Protein AF-A0A2P2KXG2-F1 (afdb_monomer_lite)

pLDDT: mean 87.96, std 12.35, range [44.47, 97.5]

Organism: Rhizophora mucronata (NCBI:txid61149)

Foldseek 3Di:
DDDDDDPPPPPPVVVVVVVVVVVVVVVVVVVVVLVVLLQLQLVLLQVLCVVVVHDGADPLLSNVLSVVCCVVAVPPPHVDTSNNQSVQCVVCPPNRPSSVVSVVVSVVCVVVVVHPVNSVCVVVVND

Sequence (127 aa):
MESITIPESSINQDDLFADLDRQNKLILKETKRMLKAHDDVGLLVRELRIEERMMRPGQFQLEKISEILEEKYCSKKRNLTMIDIFEDIRDKRINSFYYKDTKTIFNEMRAQGETEAQLRREWLGLG

Structure (mmCIF, N/CA/C/O backbone):
data_AF-A0A2P2KXG2-F1
#
_entry.id   AF-A0A2P2KXG2-F1
#
loop_
_atom_site.group_PDB
_atom_site.id
_atom_site.type_symbol
_atom_site.label_atom_id
_atom_site.label_alt_id
_atom_site.label_comp_id
_atom_site.label_asym_id
_atom_site.label_entity_id
_atom_site.label_seq_id
_atom_site.pdbx_PDB_ins_code
_atom_site.Cartn_x
_atom_site.Cartn_y
_atom_site.Cartn_z
_atom_site.occupancy
_atom_site.B_iso_or_equiv
_atom_site.auth_seq_id
_atom_site.auth_comp_id
_atom_site.auth_asym_id
_atom_site.auth_atom_id
_atom_site.pdbx_PDB_model_num
ATOM 1 N N . MET A 1 1 ? 46.938 -52.336 -4.612 1.00 44.47 1 MET A N 1
ATOM 2 C CA . MET A 1 1 ? 46.357 -51.225 -3.833 1.00 44.47 1 MET A CA 1
ATOM 3 C C . MET A 1 1 ? 45.838 -50.222 -4.840 1.00 44.47 1 MET A C 1
ATOM 5 O O . MET A 1 1 ? 46.644 -49.547 -5.463 1.00 44.47 1 MET A O 1
ATOM 9 N N . GLU A 1 2 ? 44.532 -50.224 -5.090 1.00 44.62 2 GLU A N 1
ATOM 10 C CA . GLU A 1 2 ? 43.902 -49.259 -5.994 1.00 44.62 2 GLU A CA 1
ATOM 11 C C . GLU A 1 2 ? 43.696 -47.945 -5.238 1.00 44.62 2 GLU A C 1
ATOM 13 O O . GLU A 1 2 ? 43.105 -47.922 -4.158 1.00 44.62 2 GLU A O 1
ATOM 18 N N . SER A 1 3 ? 44.257 -46.860 -5.768 1.00 49.06 3 SER A N 1
ATOM 19 C CA . SER A 1 3 ? 44.084 -45.518 -5.224 1.00 49.06 3 SER A CA 1
ATOM 20 C C . SER A 1 3 ? 42.678 -45.025 -5.551 1.00 49.06 3 SER A C 1
ATOM 22 O O . SER A 1 3 ? 42.358 -44.804 -6.717 1.00 49.06 3 SER A O 1
ATOM 24 N N . ILE A 1 4 ? 41.850 -44.830 -4.528 1.00 52.62 4 ILE A N 1
ATOM 25 C CA . ILE A 1 4 ? 40.565 -44.146 -4.672 1.00 52.62 4 ILE A CA 1
ATOM 26 C C . ILE A 1 4 ? 40.865 -42.672 -4.956 1.00 52.62 4 ILE A C 1
ATOM 28 O O . ILE A 1 4 ? 41.298 -41.935 -4.071 1.00 52.62 4 ILE A O 1
ATOM 32 N N . THR A 1 5 ? 40.669 -42.249 -6.202 1.00 54.91 5 THR A N 1
ATOM 33 C CA . THR A 1 5 ? 40.733 -40.839 -6.590 1.00 54.91 5 THR A CA 1
ATOM 34 C C . THR A 1 5 ? 39.402 -40.195 -6.220 1.00 54.91 5 THR A C 1
ATOM 36 O O . THR A 1 5 ? 38.377 -40.456 -6.848 1.00 54.91 5 THR A O 1
ATOM 39 N N . ILE A 1 6 ? 39.397 -39.392 -5.158 1.00 59.34 6 ILE A N 1
ATOM 40 C CA . ILE A 1 6 ? 38.254 -38.538 -4.829 1.00 59.34 6 ILE A CA 1
ATOM 41 C C . ILE A 1 6 ? 38.220 -37.436 -5.898 1.00 59.34 6 ILE A C 1
ATOM 43 O O . ILE A 1 6 ? 39.255 -36.800 -6.106 1.00 59.34 6 ILE A O 1
ATOM 47 N N . PRO A 1 7 ? 37.096 -37.207 -6.602 1.00 55.94 7 PRO A N 1
ATOM 48 C CA . PRO A 1 7 ? 37.010 -36.095 -7.535 1.00 55.94 7 PRO A CA 1
ATOM 49 C C . PRO A 1 7 ? 37.179 -34.794 -6.747 1.00 55.94 7 PRO A C 1
ATOM 51 O O . PRO A 1 7 ? 36.445 -34.550 -5.788 1.00 55.94 7 PRO A O 1
ATOM 54 N N . GLU A 1 8 ? 38.158 -33.972 -7.127 1.00 57.06 8 GLU A N 1
ATOM 55 C CA . GLU A 1 8 ? 38.278 -32.614 -6.603 1.00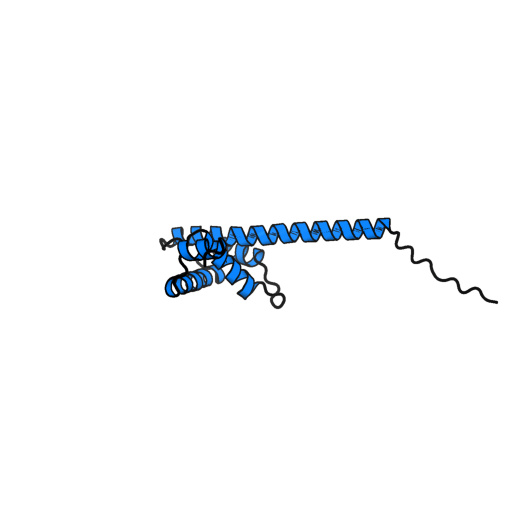 57.06 8 GLU A CA 1
ATOM 56 C C . GLU A 1 8 ? 36.966 -31.885 -6.900 1.00 57.06 8 GLU A C 1
ATOM 58 O O . GLU A 1 8 ? 36.626 -31.640 -8.059 1.00 57.06 8 GLU A O 1
ATOM 63 N N . SER A 1 9 ? 36.187 -31.558 -5.866 1.00 58.25 9 SER A N 1
ATOM 64 C CA . SER A 1 9 ? 35.063 -30.646 -6.042 1.00 58.25 9 SER A CA 1
ATOM 65 C C . SER A 1 9 ? 35.648 -29.260 -6.305 1.00 58.25 9 SER A C 1
ATOM 67 O O . SER A 1 9 ? 35.948 -28.514 -5.374 1.00 58.25 9 SER A O 1
ATOM 69 N N . SER A 1 10 ? 35.852 -28.926 -7.576 1.00 61.62 10 SER A N 1
ATOM 70 C CA . SER A 1 10 ? 36.443 -27.665 -8.023 1.00 61.62 10 SER A CA 1
ATOM 71 C C . SER A 1 10 ? 35.444 -26.502 -7.963 1.00 61.62 10 SER A C 1
ATOM 73 O O . SER A 1 10 ? 35.353 -25.711 -8.902 1.00 61.62 10 SER A O 1
ATOM 75 N N . ILE A 1 11 ? 34.659 -26.392 -6.887 1.00 61.59 11 ILE A N 1
ATOM 76 C CA . ILE A 1 11 ? 33.975 -25.129 -6.612 1.00 61.59 11 ILE A CA 1
ATOM 77 C C . ILE A 1 11 ? 35.066 -24.197 -6.100 1.00 61.59 11 ILE A C 1
ATOM 79 O O . ILE A 1 11 ? 35.475 -24.273 -4.941 1.00 61.59 11 ILE A O 1
ATOM 83 N N . ASN A 1 12 ? 35.592 -23.375 -7.004 1.00 75.62 12 ASN A N 1
ATOM 84 C CA . ASN A 1 12 ? 36.527 -22.322 -6.655 1.00 75.62 12 ASN A CA 1
ATOM 85 C C . ASN A 1 12 ? 35.852 -21.415 -5.615 1.00 75.62 12 ASN A C 1
ATOM 87 O O . ASN A 1 12 ? 34.712 -20.986 -5.804 1.00 75.62 12 ASN A O 1
ATOM 91 N N . GLN A 1 13 ? 36.537 -21.145 -4.503 1.00 75.88 13 GLN A N 1
ATOM 92 C CA . GLN A 1 13 ? 36.010 -20.268 -3.456 1.00 75.88 13 GLN A CA 1
ATOM 93 C C . GLN A 1 13 ? 35.645 -18.892 -4.022 1.00 75.88 13 GLN A C 1
ATOM 95 O O . GLN A 1 13 ? 34.619 -18.337 -3.635 1.00 75.88 13 GLN A O 1
ATOM 100 N N . ASP A 1 14 ? 36.414 -18.394 -4.990 1.00 78.44 14 ASP A N 1
ATOM 101 C CA . ASP A 1 14 ? 36.135 -17.124 -5.661 1.00 78.44 14 ASP A CA 1
ATOM 102 C C . ASP A 1 14 ? 34.821 -17.167 -6.458 1.00 78.44 14 ASP A C 1
ATOM 104 O O . ASP A 1 14 ? 34.048 -16.207 -6.416 1.00 78.44 14 ASP A O 1
ATOM 108 N N . ASP A 1 15 ? 34.517 -18.294 -7.112 1.00 80.81 15 ASP A N 1
ATOM 109 C CA . ASP A 1 15 ? 33.260 -18.486 -7.848 1.00 80.81 15 ASP A CA 1
ATOM 110 C C . ASP A 1 15 ? 32.067 -18.555 -6.881 1.00 80.81 15 ASP A C 1
ATOM 112 O O . ASP A 1 15 ? 31.029 -17.935 -7.119 1.00 80.81 15 ASP A O 1
ATOM 116 N N . LEU A 1 16 ? 32.235 -19.225 -5.733 1.00 80.88 16 LEU A N 1
ATOM 117 C 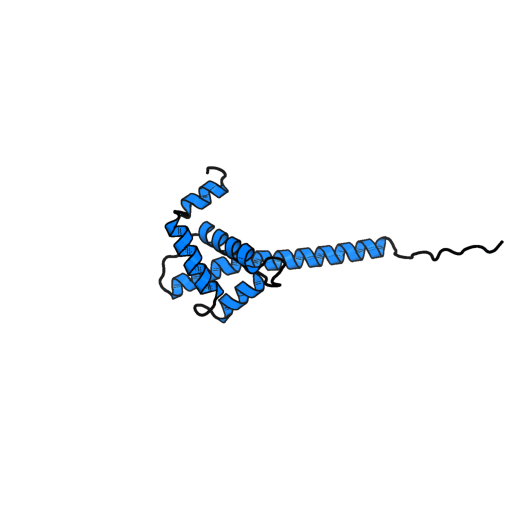CA . LEU A 1 16 ? 31.217 -19.279 -4.680 1.00 80.88 16 LEU A CA 1
ATOM 118 C C . LEU A 1 16 ? 30.933 -17.889 -4.085 1.00 80.88 16 LEU A C 1
ATOM 120 O O . LEU A 1 16 ? 29.772 -17.525 -3.882 1.00 80.88 16 LEU A O 1
ATOM 124 N N . PHE A 1 17 ? 31.973 -17.095 -3.812 1.00 85.88 17 PHE A N 1
ATOM 125 C CA . PHE A 1 17 ? 31.808 -15.729 -3.309 1.00 85.88 17 PHE A CA 1
ATOM 126 C C . PHE A 1 17 ? 31.167 -14.805 -4.349 1.00 85.88 17 PHE A C 1
ATOM 128 O O . PHE A 1 17 ? 30.314 -13.989 -3.991 1.00 85.88 17 PHE A O 1
ATOM 135 N N . ALA A 1 18 ? 31.520 -14.949 -5.629 1.00 84.44 18 ALA A N 1
ATOM 136 C CA . ALA A 1 18 ? 30.913 -14.184 -6.714 1.00 84.44 18 ALA A CA 1
ATOM 137 C C . ALA A 1 18 ? 29.415 -14.498 -6.882 1.00 84.44 18 ALA A C 1
ATOM 139 O O . ALA A 1 18 ? 28.607 -13.581 -7.073 1.00 84.44 18 ALA A O 1
ATOM 140 N N . ASP A 1 19 ? 29.026 -15.769 -6.762 1.00 87.50 19 ASP A N 1
ATOM 141 C CA . ASP A 1 19 ? 27.624 -16.187 -6.824 1.00 87.50 19 ASP A CA 1
ATOM 142 C C . ASP A 1 19 ? 26.814 -15.686 -5.621 1.00 87.50 19 ASP A C 1
ATOM 144 O O . ASP A 1 19 ? 25.705 -15.169 -5.798 1.00 87.50 19 ASP A O 1
ATOM 148 N N . LEU A 1 20 ? 27.374 -15.750 -4.408 1.00 86.25 20 LEU A N 1
ATOM 149 C CA . LEU A 1 20 ? 26.740 -15.191 -3.209 1.00 86.25 20 LEU A CA 1
ATOM 150 C C . LEU A 1 20 ? 26.559 -13.670 -3.311 1.00 86.25 20 LEU A C 1
ATOM 152 O O . LEU A 1 20 ? 25.485 -13.154 -2.999 1.00 86.25 20 LEU A O 1
ATOM 156 N N . ASP A 1 21 ? 27.568 -12.940 -3.790 1.00 90.75 21 ASP A N 1
ATOM 157 C CA . ASP A 1 21 ? 27.467 -11.493 -4.008 1.00 90.75 21 ASP A CA 1
ATOM 158 C C . ASP A 1 21 ? 26.400 -11.150 -5.062 1.00 90.75 21 ASP A C 1
ATOM 160 O O . ASP A 1 21 ? 25.587 -10.237 -4.874 1.00 90.75 21 ASP A O 1
ATOM 164 N N . ARG A 1 22 ? 26.318 -11.933 -6.146 1.00 89.81 22 ARG A N 1
ATOM 165 C CA . ARG A 1 22 ? 25.264 -11.785 -7.158 1.00 89.81 22 ARG A CA 1
ATOM 166 C C . ARG A 1 22 ? 23.873 -12.016 -6.563 1.00 89.81 22 ARG A C 1
ATOM 168 O O . ARG A 1 22 ? 22.972 -11.212 -6.816 1.00 89.81 22 ARG A O 1
ATOM 175 N N . GLN A 1 23 ? 23.684 -13.073 -5.775 1.00 89.88 23 GLN A N 1
ATOM 176 C CA . GLN A 1 23 ? 22.409 -13.357 -5.108 1.00 89.88 23 GLN A CA 1
ATOM 177 C C . GLN A 1 23 ? 22.021 -12.248 -4.125 1.00 89.88 23 GLN A C 1
ATOM 179 O O . GLN A 1 23 ? 20.887 -11.768 -4.162 1.00 89.88 23 GLN A O 1
ATOM 184 N N . ASN A 1 24 ? 22.969 -11.769 -3.317 1.00 90.88 24 ASN A N 1
ATOM 185 C CA . ASN A 1 24 ? 22.744 -10.661 -2.389 1.00 90.88 24 ASN A CA 1
ATOM 186 C C . ASN A 1 24 ? 22.308 -9.388 -3.122 1.00 90.88 24 ASN A C 1
ATOM 188 O O . ASN A 1 24 ? 21.349 -8.731 -2.714 1.00 90.88 24 ASN A O 1
ATOM 192 N N . LYS A 1 25 ? 22.951 -9.058 -4.248 1.00 92.75 25 LYS A N 1
ATOM 193 C CA . LYS A 1 25 ? 22.561 -7.912 -5.085 1.00 92.75 25 LYS A CA 1
ATOM 194 C C . LYS A 1 25 ? 21.145 -8.052 -5.643 1.00 92.75 25 LYS A C 1
ATOM 196 O O . LYS A 1 25 ? 20.413 -7.062 -5.684 1.00 92.75 25 LYS A O 1
ATOM 201 N N . LEU A 1 26 ? 20.745 -9.257 -6.055 1.00 91.00 26 LEU A N 1
ATOM 202 C CA . LEU A 1 26 ? 19.389 -9.526 -6.543 1.00 91.00 26 LEU A CA 1
ATOM 203 C C . LEU A 1 26 ? 18.344 -9.379 -5.432 1.00 91.00 26 LEU A C 1
ATOM 205 O O . LEU A 1 26 ? 17.351 -8.683 -5.635 1.00 91.00 26 LEU A O 1
ATOM 209 N N . ILE A 1 27 ? 18.597 -9.948 -4.250 1.00 89.62 27 ILE A N 1
ATOM 210 C CA . ILE A 1 27 ? 17.708 -9.823 -3.085 1.00 89.62 27 ILE A CA 1
ATOM 211 C C . ILE A 1 27 ? 17.553 -8.354 -2.690 1.00 89.62 27 ILE A C 1
ATOM 213 O O . ILE A 1 27 ? 16.434 -7.867 -2.563 1.00 89.62 27 ILE A O 1
ATOM 217 N N . LEU A 1 28 ? 18.658 -7.611 -2.576 1.00 92.44 28 LEU A N 1
ATOM 218 C CA . LEU A 1 28 ? 18.623 -6.184 -2.244 1.00 92.44 28 LEU A CA 1
ATOM 219 C C . LEU A 1 28 ? 17.824 -5.368 -3.263 1.00 92.44 28 LEU A C 1
ATOM 221 O O . LEU A 1 28 ? 17.100 -4.445 -2.886 1.00 92.44 28 LEU A O 1
ATOM 225 N N . LYS A 1 29 ? 17.958 -5.686 -4.554 1.00 92.81 29 LYS A N 1
ATOM 226 C CA . LYS A 1 29 ? 17.182 -5.034 -5.611 1.00 92.81 29 LYS A CA 1
ATOM 227 C C . LYS A 1 29 ? 15.689 -5.305 -5.439 1.00 92.81 29 LYS A C 1
ATOM 229 O O . LYS A 1 29 ? 14.900 -4.372 -5.564 1.00 92.81 29 LYS A O 1
ATOM 234 N N . GLU A 1 30 ? 15.313 -6.542 -5.141 1.00 88.56 30 GLU A N 1
ATOM 235 C CA . GLU A 1 30 ? 13.909 -6.914 -4.995 1.00 88.56 30 GLU A CA 1
ATOM 236 C C . GLU A 1 30 ? 13.286 -6.326 -3.726 1.00 88.56 30 GLU A C 1
ATOM 238 O O . GLU A 1 30 ? 12.224 -5.712 -3.799 1.00 88.56 30 GLU A O 1
ATOM 243 N N . THR A 1 31 ? 13.991 -6.364 -2.592 1.00 89.62 31 THR A N 1
ATOM 244 C CA . THR A 1 31 ? 13.546 -5.710 -1.352 1.00 89.62 31 THR A CA 1
ATOM 245 C C . THR A 1 31 ? 13.305 -4.217 -1.558 1.00 89.62 31 THR A C 1
ATOM 247 O O . THR A 1 31 ? 12.278 -3.697 -1.132 1.00 89.62 31 THR A O 1
ATOM 250 N N . LYS A 1 32 ? 14.193 -3.517 -2.278 1.00 93.31 32 LYS A N 1
ATOM 251 C CA . LYS A 1 32 ? 13.993 -2.094 -2.605 1.00 93.31 32 LYS A CA 1
ATOM 252 C C . LYS A 1 32 ? 12.737 -1.850 -3.440 1.00 93.31 32 LYS A C 1
ATOM 254 O O . LYS A 1 32 ? 12.065 -0.844 -3.237 1.00 93.31 32 LYS A O 1
ATOM 259 N N . ARG A 1 33 ? 12.424 -2.743 -4.385 1.00 93.44 33 ARG A N 1
ATOM 260 C CA . ARG A 1 33 ? 11.210 -2.630 -5.208 1.00 93.44 33 ARG A CA 1
ATOM 261 C C . ARG A 1 33 ? 9.952 -2.853 -4.379 1.00 93.44 33 ARG A C 1
ATOM 263 O O . ARG A 1 33 ? 9.008 -2.088 -4.537 1.00 93.44 33 ARG A O 1
ATOM 270 N N . MET A 1 34 ? 9.960 -3.844 -3.491 1.00 89.88 34 MET A N 1
ATOM 271 C CA . MET A 1 34 ? 8.831 -4.118 -2.599 1.00 89.88 34 MET A CA 1
ATOM 272 C C . MET A 1 34 ? 8.575 -2.961 -1.628 1.00 89.88 34 MET A C 1
ATOM 274 O O . MET A 1 34 ? 7.439 -2.509 -1.536 1.00 89.88 34 MET A O 1
ATOM 278 N N . LEU A 1 35 ? 9.623 -2.427 -0.987 1.00 91.44 35 LEU A N 1
ATOM 279 C CA . LEU A 1 35 ? 9.508 -1.266 -0.092 1.00 91.44 35 LEU A CA 1
ATOM 280 C C . LEU A 1 35 ? 8.930 -0.050 -0.820 1.00 91.44 35 LEU A C 1
ATOM 282 O O . LEU A 1 35 ? 7.987 0.570 -0.347 1.00 91.44 35 LEU A O 1
ATOM 286 N N . LYS A 1 36 ? 9.429 0.236 -2.027 1.00 95.12 36 LYS A N 1
ATOM 287 C CA . LYS A 1 36 ? 8.894 1.332 -2.838 1.00 95.12 36 LYS A CA 1
ATOM 288 C C . LYS A 1 36 ? 7.417 1.122 -3.191 1.00 95.12 36 LYS A C 1
ATOM 290 O O . LYS A 1 36 ? 6.646 2.071 -3.157 1.00 95.12 36 LYS A O 1
ATOM 295 N N . ALA A 1 37 ? 7.017 -0.102 -3.535 1.00 93.88 37 ALA A N 1
ATOM 296 C CA . ALA A 1 37 ? 5.620 -0.395 -3.842 1.00 93.88 37 ALA A CA 1
ATOM 297 C C . ALA A 1 37 ? 4.705 -0.222 -2.619 1.00 93.88 37 ALA A C 1
ATOM 299 O O . ALA A 1 37 ? 3.582 0.250 -2.769 1.00 93.88 37 ALA A O 1
ATOM 300 N N . HIS A 1 38 ? 5.184 -0.560 -1.420 1.00 93.88 38 HIS A N 1
ATOM 301 C CA . HIS A 1 38 ? 4.457 -0.333 -0.169 1.00 93.88 38 HIS A CA 1
ATOM 302 C C . HIS A 1 38 ? 4.170 1.157 0.069 1.00 93.88 38 HIS A C 1
ATOM 304 O O . HIS A 1 38 ? 3.008 1.529 0.273 1.00 93.88 38 HIS A O 1
ATOM 310 N N . ASP A 1 39 ? 5.188 2.009 -0.091 1.00 92.56 39 ASP A N 1
ATOM 311 C CA . ASP A 1 39 ? 5.047 3.468 -0.008 1.00 92.56 39 ASP A CA 1
ATOM 312 C C . ASP A 1 39 ? 4.092 4.007 -1.089 1.00 92.56 39 ASP A C 1
ATOM 314 O O . ASP A 1 39 ? 3.189 4.810 -0.819 1.00 92.56 39 ASP A O 1
ATOM 318 N N . ASP A 1 40 ? 4.262 3.537 -2.329 1.00 95.94 40 ASP A N 1
ATOM 319 C CA . ASP A 1 40 ? 3.482 3.992 -3.479 1.00 95.94 40 ASP A CA 1
ATOM 320 C C . ASP A 1 40 ? 1.984 3.626 -3.348 1.00 95.94 40 ASP A C 1
ATOM 322 O O . ASP A 1 40 ? 1.122 4.401 -3.776 1.00 95.94 40 ASP A O 1
ATOM 326 N N . VAL A 1 41 ? 1.639 2.489 -2.719 1.00 96.12 41 VAL A N 1
ATOM 327 C CA . VAL A 1 41 ? 0.239 2.124 -2.409 1.00 96.12 41 VAL A CA 1
ATOM 328 C C . VAL A 1 41 ? -0.407 3.167 -1.500 1.00 96.12 41 VAL A C 1
ATOM 330 O O . VAL A 1 41 ? -1.520 3.619 -1.787 1.00 96.12 41 VAL A O 1
ATOM 333 N N . GLY A 1 42 ? 0.285 3.599 -0.443 1.00 93.19 42 GLY A N 1
ATOM 334 C CA . GLY A 1 42 ? -0.224 4.627 0.464 1.00 93.19 42 GLY A CA 1
ATOM 335 C C . GLY A 1 42 ? -0.514 5.941 -0.271 1.00 93.19 42 GLY A C 1
ATOM 336 O O . GLY A 1 42 ? -1.587 6.538 -0.124 1.00 93.19 42 GLY A O 1
ATOM 337 N N . LEU A 1 43 ? 0.404 6.371 -1.139 1.00 95.06 43 LEU A N 1
ATOM 338 C CA . LEU A 1 43 ? 0.221 7.573 -1.956 1.00 95.06 43 LEU A CA 1
ATOM 339 C C . LEU A 1 43 ? -0.981 7.455 -2.905 1.00 95.06 43 LEU A C 1
ATOM 341 O O . LEU A 1 43 ? -1.825 8.357 -2.924 1.00 95.06 43 LEU A O 1
ATOM 345 N N . LEU A 1 44 ? -1.121 6.331 -3.616 1.00 95.31 44 LEU A N 1
ATOM 346 C CA . LEU A 1 44 ? -2.269 6.085 -4.496 1.00 95.31 44 LEU A CA 1
ATOM 347 C C . LEU A 1 44 ? -3.598 6.108 -3.739 1.00 95.31 44 LEU A C 1
ATOM 349 O O . LEU A 1 44 ? -4.571 6.689 -4.219 1.00 95.31 44 LEU A O 1
ATOM 353 N N . VAL A 1 45 ? -3.656 5.526 -2.538 1.00 95.75 45 VAL A N 1
ATOM 354 C CA . VAL A 1 45 ? -4.867 5.576 -1.706 1.00 95.75 45 VAL A CA 1
ATOM 355 C C . VAL A 1 45 ? -5.248 7.026 -1.405 1.00 95.75 45 VAL A C 1
ATOM 357 O O . VAL A 1 45 ? -6.419 7.387 -1.532 1.00 95.75 45 VAL A O 1
ATOM 360 N N . ARG A 1 46 ? -4.284 7.885 -1.050 1.00 95.44 46 ARG A N 1
ATOM 361 C CA . ARG A 1 46 ? -4.550 9.311 -0.798 1.00 95.44 46 ARG A CA 1
ATOM 362 C C . ARG A 1 46 ? -5.095 10.021 -2.037 1.00 95.44 46 ARG A C 1
ATOM 364 O O . ARG A 1 46 ? -6.050 10.788 -1.906 1.00 95.44 46 ARG A O 1
ATOM 371 N N . GLU A 1 47 ? -4.506 9.783 -3.206 1.00 96.12 47 GLU A N 1
ATOM 372 C CA . GLU A 1 47 ? -4.968 10.360 -4.475 1.00 96.12 47 GLU A CA 1
ATOM 373 C C . GLU A 1 47 ? -6.408 9.961 -4.782 1.00 96.12 47 GLU A C 1
ATOM 375 O O . GLU A 1 47 ? -7.257 10.817 -5.020 1.00 96.12 47 GLU A O 1
ATOM 380 N N . LEU A 1 48 ? -6.712 8.669 -4.702 1.00 96.06 48 LEU A N 1
ATOM 381 C CA . LEU A 1 48 ? -8.043 8.157 -5.004 1.00 96.06 48 LEU A CA 1
ATOM 382 C C . LEU A 1 48 ? -9.100 8.689 -4.017 1.00 96.06 48 LEU A C 1
ATOM 384 O O . LEU A 1 48 ? -10.225 8.983 -4.417 1.00 96.06 48 LEU A O 1
ATOM 388 N N . ARG A 1 49 ? -8.744 8.925 -2.743 1.00 94.38 49 ARG A N 1
ATOM 389 C CA . ARG A 1 49 ? -9.648 9.601 -1.788 1.00 94.38 49 ARG A CA 1
ATOM 390 C C . ARG A 1 49 ? -9.947 11.040 -2.198 1.00 94.38 49 ARG A C 1
ATOM 392 O O . ARG A 1 49 ? -11.061 11.503 -1.966 1.00 94.38 49 ARG A O 1
ATOM 399 N N . ILE A 1 50 ? -8.987 11.744 -2.801 1.00 93.25 50 ILE A N 1
ATOM 400 C CA . ILE A 1 50 ? -9.210 13.086 -3.359 1.00 93.25 50 ILE A CA 1
ATOM 401 C C . ILE A 1 50 ? -10.160 13.002 -4.556 1.00 93.25 50 ILE A C 1
ATOM 403 O O . ILE A 1 50 ? -11.109 13.784 -4.620 1.00 93.25 50 ILE A O 1
ATOM 407 N N . GLU A 1 51 ? -9.955 12.039 -5.460 1.00 91.62 51 GLU A N 1
ATOM 408 C CA . GLU A 1 51 ? -10.838 11.817 -6.614 1.00 91.62 51 GLU A CA 1
ATOM 409 C C . GLU A 1 51 ? -12.283 11.542 -6.187 1.00 91.62 51 GLU A C 1
ATOM 411 O O . GLU A 1 51 ? -13.218 12.149 -6.708 1.00 91.62 51 GLU A O 1
ATOM 416 N N . GLU A 1 52 ? -12.467 10.691 -5.177 1.00 92.88 52 GLU A N 1
ATOM 417 C CA . GLU A 1 52 ? -13.777 10.384 -4.596 1.00 92.88 52 GLU A CA 1
ATOM 418 C C . GLU A 1 52 ? -14.323 11.490 -3.670 1.00 92.88 52 GLU A C 1
ATOM 420 O O . GLU A 1 52 ? -15.419 11.346 -3.126 1.00 92.88 52 GLU A O 1
ATOM 425 N N . ARG A 1 53 ? -13.584 12.590 -3.458 1.00 92.19 53 ARG A N 1
ATOM 426 C CA . ARG A 1 53 ? -13.927 13.684 -2.524 1.00 92.19 53 ARG A CA 1
ATOM 427 C C . ARG A 1 53 ? -14.214 13.201 -1.096 1.00 92.19 53 ARG A C 1
ATOM 429 O O . ARG A 1 53 ? -15.098 13.713 -0.409 1.00 92.19 53 ARG A O 1
ATOM 436 N N . MET A 1 54 ? -13.454 12.212 -0.643 1.00 88.25 54 MET A N 1
ATOM 437 C CA . MET A 1 54 ? -13.525 11.647 0.699 1.00 88.25 54 MET A CA 1
ATOM 438 C C . MET A 1 54 ? -12.506 12.286 1.648 1.00 88.25 54 MET A C 1
ATOM 440 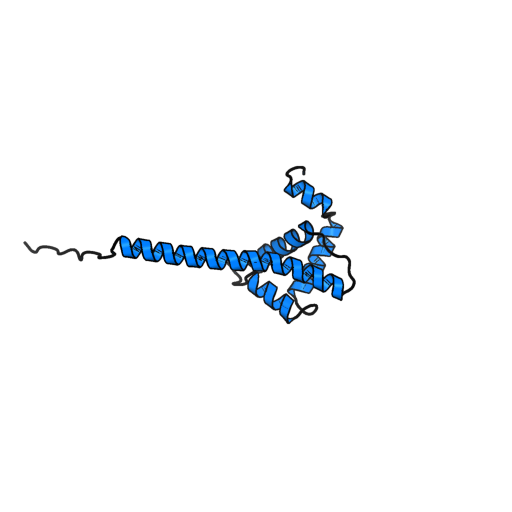O O . MET A 1 54 ? -11.571 12.977 1.244 1.00 88.25 54 MET A O 1
ATOM 444 N N . MET A 1 55 ? -12.671 12.020 2.947 1.00 88.00 55 MET A N 1
ATOM 445 C CA . MET A 1 55 ? -11.659 12.370 3.941 1.00 88.00 55 MET A CA 1
ATOM 446 C C . MET A 1 55 ? -10.333 11.671 3.613 1.00 88.00 55 MET A C 1
ATOM 448 O O . MET A 1 55 ? -10.308 10.477 3.309 1.00 88.00 55 MET A O 1
ATOM 452 N N . ARG A 1 56 ? -9.236 12.429 3.690 1.00 90.06 56 ARG A N 1
ATOM 453 C CA . ARG A 1 56 ? -7.890 11.922 3.421 1.00 90.06 56 ARG A CA 1
ATOM 454 C C . ARG A 1 56 ? -7.311 11.257 4.674 1.00 90.06 56 ARG A C 1
ATOM 456 O O . ARG A 1 56 ? -7.359 11.889 5.731 1.00 90.06 56 ARG A O 1
ATOM 463 N N . PRO A 1 57 ? -6.739 10.048 4.565 1.00 91.75 57 PRO A N 1
ATOM 464 C CA . PRO A 1 57 ? -5.911 9.488 5.626 1.00 91.75 57 PRO A CA 1
ATOM 465 C C . PRO A 1 57 ? -4.645 10.333 5.834 1.00 91.75 57 PRO A C 1
ATOM 467 O O . PRO A 1 57 ? -4.091 10.896 4.877 1.00 91.75 57 PRO A O 1
ATOM 470 N N . GLY A 1 58 ? -4.206 10.422 7.090 1.00 93.56 58 GLY A N 1
ATOM 471 C CA . GLY A 1 58 ? -2.901 10.966 7.466 1.00 93.56 58 GLY A CA 1
ATOM 472 C C . GLY A 1 58 ? -1.741 10.075 7.004 1.00 93.56 58 GLY A C 1
ATOM 473 O O . GLY A 1 58 ? -1.954 9.060 6.348 1.00 93.56 58 GLY A O 1
ATOM 474 N N . GLN A 1 59 ? -0.502 10.485 7.270 1.00 93.12 59 GLN A N 1
ATOM 475 C CA . GLN A 1 59 ? 0.683 9.759 6.815 1.00 93.12 59 GLN A CA 1
ATOM 476 C C . GLN A 1 59 ? 0.831 8.412 7.532 1.00 93.12 59 GLN A C 1
ATOM 478 O O . GLN A 1 59 ? 0.905 7.386 6.863 1.00 93.12 59 GLN A O 1
ATOM 483 N N . PHE A 1 60 ? 0.766 8.397 8.863 1.00 94.00 60 PHE A N 1
ATOM 484 C CA . PHE A 1 60 ? 0.833 7.162 9.650 1.00 94.00 60 PHE A CA 1
ATOM 485 C C . PHE A 1 60 ? -0.355 6.239 9.369 1.00 94.00 60 PHE A 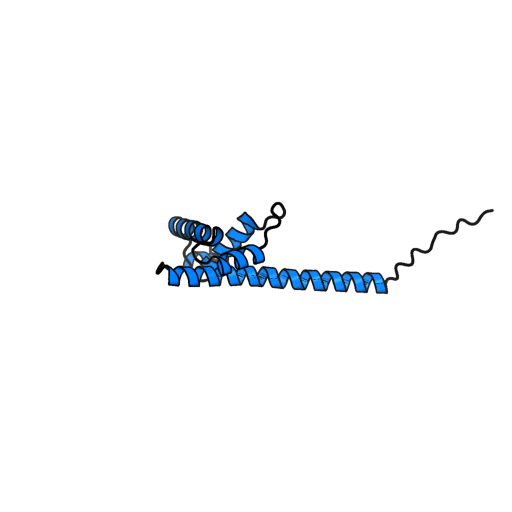C 1
ATOM 487 O O . PHE A 1 60 ? -0.213 5.021 9.352 1.00 94.00 60 PHE A O 1
ATOM 494 N N . GLN A 1 61 ? -1.532 6.802 9.083 1.00 95.19 61 GLN A N 1
ATOM 495 C CA . GLN A 1 61 ? -2.675 5.994 8.653 1.00 95.19 61 GLN A CA 1
ATOM 496 C C . GLN A 1 61 ? -2.444 5.316 7.294 1.00 95.19 61 GLN A C 1
ATOM 498 O O . GLN A 1 61 ? -2.900 4.195 7.095 1.00 95.19 61 GLN A O 1
ATOM 503 N N . LEU A 1 62 ? -1.755 5.970 6.354 1.00 95.50 62 LEU A N 1
ATOM 504 C CA . LEU A 1 62 ? -1.417 5.363 5.062 1.00 95.50 62 LEU A CA 1
ATOM 505 C C . LEU A 1 62 ? -0.391 4.246 5.204 1.00 95.50 62 LEU A C 1
ATOM 507 O O . LEU A 1 62 ? -0.582 3.188 4.612 1.00 95.50 62 LEU A O 1
ATOM 511 N N . GLU A 1 63 ? 0.649 4.470 6.004 1.00 94.38 63 GLU A N 1
ATOM 512 C CA . GLU A 1 63 ? 1.651 3.448 6.320 1.00 94.38 63 GLU A CA 1
ATOM 513 C C . GLU A 1 63 ? 0.974 2.219 6.932 1.00 94.38 63 GLU A C 1
ATOM 515 O O . GLU A 1 63 ? 1.145 1.105 6.437 1.00 94.38 63 GLU A O 1
ATOM 520 N N . LYS A 1 64 ? 0.080 2.438 7.905 1.00 94.94 64 LYS A N 1
ATOM 521 C CA . LYS A 1 64 ? -0.683 1.361 8.535 1.00 94.94 64 LYS A CA 1
ATOM 522 C C . LYS A 1 64 ? -1.578 0.602 7.553 1.00 94.94 64 LYS A C 1
ATOM 524 O O . LYS A 1 64 ? -1.670 -0.620 7.616 1.00 94.94 64 LYS A O 1
ATOM 529 N N . ILE A 1 65 ? -2.226 1.304 6.622 1.00 95.81 65 ILE A N 1
ATOM 530 C CA . ILE A 1 65 ? -3.028 0.669 5.567 1.00 95.81 65 ILE A CA 1
ATOM 531 C C . ILE A 1 65 ? -2.151 -0.232 4.688 1.00 95.81 65 ILE A C 1
ATOM 533 O O . ILE A 1 65 ? -2.550 -1.363 4.407 1.00 95.81 65 ILE A O 1
ATOM 537 N N . SER A 1 66 ? -0.978 0.240 4.259 1.00 95.12 66 SER A N 1
ATOM 538 C CA . SER A 1 66 ? -0.061 -0.559 3.441 1.00 95.12 66 SER A CA 1
ATOM 539 C C . SER A 1 66 ? 0.466 -1.786 4.198 1.00 95.12 66 SER A C 1
ATOM 541 O O . SER A 1 66 ? 0.500 -2.870 3.619 1.00 95.12 66 SER A O 1
ATOM 543 N N . GLU A 1 67 ? 0.784 -1.662 5.492 1.00 94.69 67 GLU A N 1
ATOM 544 C CA . GLU A 1 67 ? 1.155 -2.799 6.356 1.00 94.69 67 GLU A CA 1
ATOM 545 C C . GLU A 1 67 ? 0.040 -3.849 6.428 1.00 94.69 67 GLU A C 1
ATOM 547 O O . GLU A 1 67 ? 0.279 -5.031 6.192 1.00 94.69 67 GLU A O 1
ATOM 552 N N . ILE A 1 68 ? -1.202 -3.422 6.682 1.00 94.88 68 ILE A N 1
ATOM 553 C CA . ILE A 1 68 ? -2.353 -4.333 6.761 1.00 94.88 68 ILE A CA 1
ATOM 554 C C . ILE A 1 68 ? -2.566 -5.060 5.427 1.00 94.88 68 ILE A C 1
ATOM 556 O O . ILE A 1 68 ? -2.883 -6.251 5.411 1.00 94.88 68 ILE A O 1
ATOM 560 N N . LEU A 1 69 ? -2.397 -4.372 4.293 1.00 94.50 69 LEU A N 1
ATOM 561 C CA . LEU A 1 69 ? -2.480 -5.006 2.976 1.00 94.50 69 LEU A CA 1
ATOM 562 C C . LEU A 1 69 ? -1.374 -6.044 2.773 1.00 94.50 69 LEU A C 1
ATOM 564 O O . LEU A 1 69 ? -1.659 -7.150 2.305 1.00 94.50 69 LEU A O 1
ATOM 568 N N . GLU A 1 70 ? -0.137 -5.707 3.137 1.00 93.19 70 GLU A N 1
ATOM 569 C CA . GLU A 1 70 ? 0.998 -6.620 3.044 1.00 93.19 70 GLU A CA 1
ATOM 570 C C . GLU A 1 70 ? 0.756 -7.883 3.883 1.00 93.19 70 GLU A C 1
ATOM 572 O O . GLU A 1 70 ? 0.859 -9.001 3.372 1.00 93.19 70 GLU A O 1
ATOM 577 N N . GLU A 1 71 ? 0.326 -7.726 5.133 1.00 92.31 71 GLU A N 1
ATOM 578 C CA . GLU A 1 71 ? 0.003 -8.843 6.025 1.00 92.31 71 GLU A CA 1
ATOM 579 C C . GLU A 1 71 ? -1.143 -9.711 5.482 1.00 92.31 71 GLU A C 1
ATOM 581 O O . GLU A 1 71 ? -1.069 -10.947 5.491 1.00 92.31 71 GLU A O 1
ATOM 586 N N . LYS A 1 72 ? -2.208 -9.078 4.975 1.00 92.12 72 LYS A N 1
ATOM 587 C CA . LYS A 1 72 ? -3.431 -9.758 4.525 1.00 92.12 72 LYS A CA 1
ATOM 588 C C . LYS A 1 72 ? -3.245 -10.508 3.206 1.00 92.12 72 LYS A C 1
ATOM 590 O O . LYS A 1 72 ? -3.847 -11.572 3.014 1.00 92.12 72 LYS A O 1
ATOM 595 N N . TYR A 1 73 ? -2.437 -9.977 2.290 1.00 92.19 73 TYR A N 1
ATOM 596 C CA . TYR A 1 73 ? -2.359 -10.473 0.913 1.00 92.19 73 TYR A CA 1
ATOM 597 C C . TYR A 1 73 ? -0.985 -11.013 0.522 1.00 92.19 73 TYR A C 1
ATOM 599 O O . TYR A 1 73 ? -0.930 -12.034 -0.168 1.00 92.19 73 TYR A O 1
ATOM 607 N N . CYS A 1 74 ? 0.100 -10.411 1.006 1.00 89.00 74 CYS A N 1
ATOM 608 C CA . CYS A 1 74 ? 1.466 -10.721 0.573 1.00 89.00 74 CYS A CA 1
ATOM 609 C C . CYS A 1 74 ? 2.133 -11.848 1.380 1.00 89.00 74 CYS A C 1
ATOM 611 O O . CYS A 1 74 ? 3.333 -12.099 1.266 1.00 89.00 74 CYS A O 1
ATOM 613 N N . SER A 1 75 ? 1.361 -12.581 2.190 1.00 78.56 75 SER A N 1
ATOM 614 C CA . SER A 1 75 ? 1.868 -13.769 2.882 1.00 78.56 75 SER A CA 1
ATOM 615 C C . SER A 1 75 ? 2.418 -14.814 1.892 1.00 78.56 75 SER A C 1
ATOM 617 O O . SER A 1 75 ? 1.863 -15.032 0.810 1.00 78.56 75 SER A O 1
ATOM 619 N N . LYS A 1 76 ? 3.462 -15.551 2.308 1.00 65.06 76 LYS A N 1
ATOM 620 C CA . LYS A 1 76 ? 4.190 -16.563 1.503 1.00 65.06 76 LYS A CA 1
ATOM 621 C C . LYS A 1 76 ? 3.317 -17.615 0.793 1.00 65.06 76 LYS A C 1
ATOM 623 O O . LYS A 1 76 ? 3.814 -18.326 -0.070 1.00 65.06 76 LYS A O 1
ATOM 628 N N . LYS A 1 77 ? 2.041 -17.765 1.164 1.00 60.78 77 LYS A N 1
ATOM 629 C CA . LYS A 1 77 ? 1.123 -18.768 0.602 1.00 60.78 77 LYS A CA 1
ATOM 630 C C . LYS A 1 77 ? 0.403 -18.316 -0.674 1.00 60.78 77 LYS A C 1
ATOM 632 O O . LYS A 1 77 ? -0.179 -19.169 -1.336 1.00 60.78 77 LYS A O 1
ATOM 637 N N . ARG A 1 78 ? 0.375 -17.014 -0.993 1.00 64.81 78 ARG A N 1
ATOM 638 C CA . ARG A 1 78 ? -0.488 -16.465 -2.061 1.00 64.81 78 ARG A CA 1
ATOM 639 C C . ARG A 1 78 ? 0.243 -15.902 -3.283 1.00 64.81 78 ARG A C 1
ATOM 641 O O . ARG A 1 78 ? -0.441 -15.514 -4.221 1.00 64.81 78 ARG A O 1
ATOM 648 N N . ASN A 1 79 ? 1.581 -15.901 -3.309 1.00 78.94 79 ASN A N 1
ATOM 649 C CA . ASN A 1 79 ? 2.409 -15.358 -4.407 1.00 78.94 79 ASN A CA 1
ATOM 650 C C . ASN A 1 79 ? 2.041 -13.926 -4.854 1.00 78.94 79 ASN A C 1
ATOM 652 O O . ASN A 1 79 ? 2.396 -13.524 -5.955 1.00 78.94 79 ASN A O 1
ATOM 656 N N . LEU A 1 80 ? 1.332 -13.168 -4.018 1.00 90.06 80 LEU A N 1
ATOM 657 C CA . LEU A 1 80 ? 0.997 -11.767 -4.246 1.00 90.06 80 LEU A CA 1
ATOM 658 C C . LEU A 1 80 ? 2.050 -10.896 -3.571 1.00 90.06 80 LEU A C 1
ATOM 660 O O . LEU A 1 80 ? 2.514 -11.216 -2.478 1.00 90.06 80 LEU A O 1
ATOM 664 N N . THR A 1 81 ? 2.415 -9.802 -4.220 1.00 92.56 81 THR A N 1
ATOM 665 C CA . THR A 1 81 ? 3.379 -8.826 -3.716 1.00 92.56 81 THR A CA 1
ATOM 666 C C . THR A 1 81 ? 2.741 -7.445 -3.614 1.00 92.56 81 THR A C 1
ATOM 668 O O . THR A 1 81 ? 1.721 -7.158 -4.244 1.00 92.56 81 THR A O 1
ATOM 671 N N . MET A 1 82 ? 3.375 -6.541 -2.862 1.00 94.31 82 MET A N 1
ATOM 672 C CA . MET A 1 82 ? 2.950 -5.137 -2.831 1.00 94.31 82 MET A CA 1
ATOM 673 C C . MET A 1 82 ? 3.036 -4.475 -4.210 1.00 94.31 82 MET A C 1
ATOM 675 O O . MET A 1 82 ? 2.266 -3.562 -4.492 1.00 94.31 82 MET A O 1
ATOM 679 N N . ILE A 1 83 ? 3.922 -4.962 -5.088 1.00 95.50 83 ILE A N 1
ATOM 680 C CA . ILE A 1 83 ? 4.024 -4.499 -6.476 1.00 95.50 83 ILE A CA 1
ATOM 681 C C . ILE A 1 83 ? 2.735 -4.839 -7.232 1.00 95.50 83 ILE A C 1
ATOM 683 O O . ILE A 1 83 ? 2.167 -3.959 -7.870 1.00 95.50 83 ILE A O 1
ATOM 687 N N . ASP A 1 84 ? 2.225 -6.065 -7.100 1.00 95.25 84 ASP A N 1
ATOM 688 C CA . ASP A 1 84 ? 0.985 -6.485 -7.769 1.00 95.25 84 ASP A CA 1
ATOM 689 C C . ASP A 1 84 ? -0.226 -5.672 -7.286 1.00 95.25 84 ASP A C 1
ATOM 691 O O . ASP A 1 84 ? -1.087 -5.277 -8.073 1.00 95.25 84 ASP A O 1
ATOM 695 N N . ILE A 1 85 ? -0.287 -5.392 -5.980 1.00 96.19 85 ILE A N 1
ATOM 696 C CA . ILE A 1 85 ? -1.343 -4.564 -5.384 1.00 96.19 85 ILE A CA 1
ATOM 697 C C . ILE A 1 85 ? -1.249 -3.126 -5.898 1.00 96.19 85 ILE A C 1
ATOM 699 O O . ILE A 1 85 ? -2.262 -2.549 -6.297 1.00 96.19 85 ILE A O 1
ATOM 703 N N . PHE A 1 86 ? -0.044 -2.553 -5.911 1.00 96.81 86 PHE A N 1
ATOM 704 C CA . PHE A 1 86 ? 0.207 -1.223 -6.454 1.00 96.81 86 PHE A CA 1
ATOM 705 C C . PHE A 1 86 ? -0.248 -1.120 -7.912 1.00 96.81 86 PHE A C 1
ATOM 707 O O . PHE A 1 86 ? -0.987 -0.197 -8.256 1.00 96.81 86 PHE A O 1
ATOM 714 N N . GLU A 1 87 ? 0.155 -2.067 -8.759 1.00 97.00 87 GLU A N 1
ATOM 715 C CA . GLU A 1 87 ? -0.204 -2.079 -10.178 1.00 97.00 87 GLU A CA 1
ATOM 716 C C . GLU A 1 87 ? -1.717 -2.224 -10.378 1.00 97.00 87 GLU A C 1
ATOM 718 O O . GLU A 1 87 ? -2.300 -1.476 -11.161 1.00 97.00 87 GLU A O 1
ATOM 723 N N . ASP A 1 88 ? -2.389 -3.083 -9.606 1.00 97.31 88 ASP A N 1
ATOM 724 C CA . ASP A 1 88 ? -3.847 -3.217 -9.663 1.00 97.31 88 ASP A CA 1
ATOM 725 C C . ASP A 1 88 ? -4.571 -1.915 -9.281 1.00 97.31 88 ASP A C 1
ATOM 727 O O . ASP A 1 88 ? -5.486 -1.486 -9.991 1.00 97.31 88 ASP A O 1
ATOM 731 N N . ILE A 1 89 ? -4.155 -1.255 -8.192 1.00 97.38 89 ILE A N 1
ATOM 732 C CA . ILE A 1 89 ? -4.730 0.030 -7.764 1.00 97.38 89 ILE A CA 1
ATOM 733 C C . ILE A 1 89 ? -4.442 1.117 -8.801 1.00 97.38 89 ILE A C 1
ATOM 735 O O . ILE A 1 89 ? -5.329 1.910 -9.122 1.00 97.38 89 ILE A O 1
ATOM 739 N N . ARG A 1 90 ? -3.227 1.160 -9.352 1.00 96.75 90 ARG A N 1
ATOM 740 C CA . ARG A 1 90 ? -2.837 2.136 -10.373 1.00 96.75 90 ARG A CA 1
ATOM 741 C C . ARG A 1 90 ? -3.689 1.987 -11.629 1.00 96.75 90 ARG A C 1
ATOM 743 O O . ARG A 1 90 ? -4.224 2.980 -12.116 1.00 96.75 90 ARG A O 1
ATOM 750 N N . ASP A 1 91 ? -3.835 0.763 -12.122 1.00 97.50 91 ASP A N 1
ATOM 751 C CA . ASP A 1 91 ? -4.440 0.494 -13.424 1.00 97.50 91 ASP A CA 1
ATOM 752 C C . ASP A 1 91 ? -5.975 0.510 -13.349 1.00 97.50 91 ASP A C 1
ATOM 754 O O . ASP A 1 91 ? -6.644 0.997 -14.262 1.00 97.50 91 ASP A O 1
ATOM 758 N N . LYS A 1 92 ? -6.558 0.024 -12.244 1.00 97.44 92 LYS A N 1
ATOM 759 C CA . LYS A 1 92 ? -8.021 -0.039 -12.059 1.00 97.44 92 LYS A CA 1
ATOM 760 C C . LYS A 1 92 ? -8.588 1.132 -11.256 1.00 97.44 92 LYS A C 1
ATOM 762 O O . LYS A 1 92 ? -9.812 1.293 -11.217 1.00 97.44 92 LYS A O 1
ATOM 767 N N . ARG A 1 93 ? -7.743 1.958 -10.628 1.00 95.31 93 ARG A N 1
ATOM 768 C CA . ARG A 1 93 ? -8.126 3.133 -9.819 1.00 95.31 93 ARG A CA 1
ATOM 769 C C . ARG A 1 93 ? -9.232 2.777 -8.813 1.00 95.31 93 ARG A C 1
ATOM 771 O O . ARG A 1 93 ? -9.153 1.753 -8.135 1.00 95.31 93 ARG A O 1
ATOM 778 N N . ILE A 1 94 ? -10.307 3.567 -8.759 1.00 93.50 94 ILE A N 1
ATOM 779 C CA . ILE A 1 94 ? -11.462 3.359 -7.867 1.00 93.50 94 ILE A CA 1
ATOM 780 C C . ILE A 1 94 ? -12.171 2.003 -8.053 1.00 93.50 94 ILE A C 1
ATOM 782 O O . ILE A 1 94 ? -12.919 1.562 -7.178 1.00 93.50 94 ILE A O 1
ATOM 786 N N . ASN A 1 95 ? -11.947 1.320 -9.181 1.00 95.19 95 ASN A N 1
ATOM 787 C CA . ASN A 1 95 ? -12.530 0.008 -9.450 1.00 95.19 95 ASN A CA 1
ATOM 788 C C . ASN A 1 95 ? -11.700 -1.151 -8.888 1.00 95.19 95 ASN A C 1
ATOM 790 O O . ASN A 1 95 ? -12.229 -2.265 -8.823 1.00 95.19 95 ASN A O 1
ATOM 794 N N . SER A 1 96 ? -10.458 -0.902 -8.456 1.00 97.19 96 SER A N 1
ATOM 795 C CA . SER A 1 96 ? -9.594 -1.904 -7.829 1.00 97.19 96 SER A CA 1
ATOM 796 C C . SER A 1 96 ? -10.267 -2.534 -6.609 1.00 97.19 96 SER A C 1
ATOM 798 O O . SER A 1 96 ? -10.875 -1.852 -5.776 1.00 97.19 96 SER A O 1
ATOM 800 N N . PHE A 1 97 ? -10.136 -3.857 -6.495 1.00 96.56 97 PHE A N 1
ATOM 801 C CA . PHE A 1 97 ? -10.556 -4.586 -5.301 1.00 96.56 97 PHE A CA 1
ATOM 802 C C . PHE A 1 97 ? -9.773 -4.105 -4.074 1.00 96.56 97 PHE A C 1
ATOM 804 O O . PHE A 1 97 ? -10.376 -3.784 -3.051 1.00 96.56 97 PHE A O 1
ATOM 811 N N . TYR A 1 98 ? -8.450 -3.974 -4.203 1.00 96.69 98 TYR A N 1
ATOM 812 C CA . TYR A 1 98 ? -7.585 -3.543 -3.108 1.00 96.69 98 TYR A CA 1
ATOM 813 C C . TYR A 1 98 ? -7.887 -2.109 -2.682 1.00 96.69 98 TYR A C 1
ATOM 815 O O . TYR A 1 98 ? -7.955 -1.831 -1.488 1.00 96.69 98 TYR A O 1
ATOM 823 N N . TYR A 1 99 ? -8.186 -1.206 -3.624 1.00 96.50 99 TYR A N 1
ATOM 824 C CA . TYR A 1 99 ? -8.610 0.142 -3.249 1.00 96.50 99 TYR A CA 1
ATOM 825 C C . TYR A 1 99 ? -9.906 0.140 -2.426 1.00 96.50 99 TYR A C 1
ATOM 827 O O . TYR A 1 99 ? -9.999 0.815 -1.397 1.00 96.50 99 TYR A O 1
ATOM 835 N N . LYS A 1 100 ? -10.912 -0.635 -2.842 1.00 96.62 100 LYS A N 1
ATOM 836 C CA . LYS A 1 100 ? -12.165 -0.756 -2.084 1.00 96.62 100 LYS A CA 1
ATOM 837 C C . LYS A 1 100 ? -11.913 -1.320 -0.686 1.00 96.62 100 LYS A C 1
ATOM 839 O O . LYS A 1 100 ? -12.476 -0.807 0.275 1.00 96.62 100 LYS A O 1
ATOM 844 N N . ASP A 1 101 ? -11.018 -2.294 -0.558 1.00 97.19 101 ASP A N 1
ATOM 845 C CA . ASP A 1 101 ? -10.641 -2.862 0.738 1.00 97.19 101 ASP A CA 1
ATOM 846 C C . ASP A 1 101 ? -9.925 -1.835 1.635 1.00 97.19 101 ASP A C 1
ATOM 848 O O . ASP A 1 101 ? -10.264 -1.709 2.808 1.00 97.19 101 ASP A O 1
ATOM 852 N N . THR A 1 102 ? -9.045 -0.984 1.086 1.00 96.31 102 THR A N 1
ATOM 853 C CA . THR A 1 102 ? -8.414 0.111 1.864 1.00 96.31 102 THR A CA 1
ATOM 854 C C . THR A 1 102 ? -9.434 1.099 2.431 1.00 96.31 102 THR A C 1
ATOM 856 O O . THR A 1 102 ? -9.175 1.756 3.437 1.00 96.31 102 THR A O 1
ATOM 859 N N . LYS A 1 103 ? -10.599 1.248 1.786 1.00 95.25 103 LYS A N 1
ATOM 860 C CA . LYS A 1 103 ? -11.693 2.099 2.280 1.00 95.25 103 LYS A CA 1
ATOM 861 C C . LYS A 1 103 ? -12.347 1.484 3.501 1.00 95.25 103 LYS A C 1
ATOM 863 O O . LYS A 1 103 ? -12.616 2.199 4.463 1.00 95.25 103 LYS A O 1
ATOM 868 N N . THR A 1 104 ? -12.578 0.178 3.451 1.00 96.06 104 THR A N 1
ATOM 869 C CA . THR A 1 104 ? -13.076 -0.597 4.586 1.00 96.06 104 THR A CA 1
ATOM 870 C C . THR A 1 104 ? -12.103 -0.494 5.755 1.00 96.06 104 THR A C 1
ATOM 872 O O . THR A 1 104 ? -12.506 -0.013 6.809 1.00 96.06 104 THR A O 1
ATOM 875 N N . ILE A 1 105 ? -10.816 -0.782 5.523 1.00 96.38 105 ILE A N 1
ATOM 876 C CA . ILE A 1 105 ? -9.751 -0.676 6.534 1.00 96.38 105 ILE A CA 1
ATOM 877 C C . ILE A 1 105 ? -9.727 0.729 7.147 1.00 96.38 105 ILE A C 1
ATOM 879 O O . ILE A 1 105 ? -9.811 0.883 8.359 1.00 96.38 105 ILE A O 1
ATOM 883 N N . PHE A 1 106 ? -9.700 1.782 6.325 1.00 95.25 106 PHE A N 1
ATOM 884 C CA . PHE A 1 106 ? -9.669 3.155 6.835 1.00 95.25 106 PHE A CA 1
ATOM 885 C C . PHE A 1 106 ? -10.888 3.503 7.706 1.00 95.25 106 PHE A C 1
ATOM 887 O O . PHE A 1 106 ? -10.761 4.205 8.710 1.00 95.25 106 PHE A O 1
ATOM 894 N N . ASN A 1 107 ? -12.080 3.024 7.346 1.00 93.62 107 ASN A N 1
ATOM 895 C CA . ASN A 1 107 ? -13.280 3.236 8.155 1.00 93.62 107 ASN A CA 1
ATOM 896 C C . ASN A 1 107 ? -13.226 2.464 9.482 1.00 93.6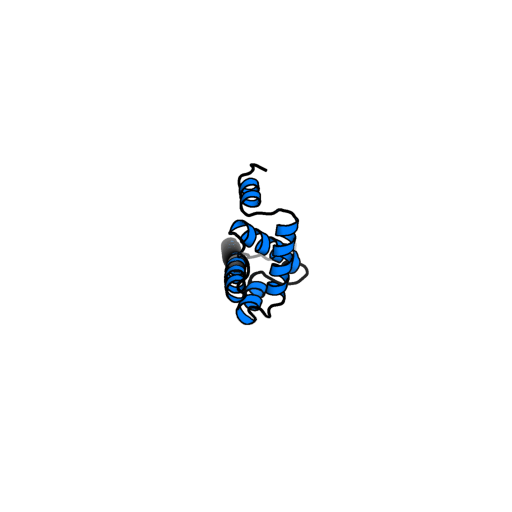2 107 ASN A C 1
ATOM 898 O O . ASN A 1 107 ? -13.652 3.001 10.504 1.00 93.62 107 ASN A O 1
ATOM 902 N N . GLU A 1 108 ? -12.690 1.243 9.477 1.00 95.06 108 GLU A N 1
ATOM 903 C CA . GLU A 1 108 ? -12.482 0.427 10.679 1.00 95.06 108 GLU A CA 1
ATOM 904 C C . GLU A 1 108 ? -11.483 1.088 11.635 1.00 95.06 108 GLU A C 1
ATOM 906 O O . GLU A 1 108 ? -11.817 1.296 12.801 1.00 95.06 108 GLU A O 1
ATOM 911 N N . MET A 1 109 ? -10.331 1.540 11.126 1.00 93.31 109 MET A N 1
ATOM 912 C CA . MET A 1 109 ? -9.336 2.306 11.892 1.00 93.31 109 MET A CA 1
ATOM 913 C C . MET A 1 109 ? -9.979 3.511 12.589 1.00 93.31 109 MET A C 1
ATOM 915 O O . MET A 1 109 ? -9.792 3.757 13.781 1.00 93.31 109 MET A O 1
ATOM 919 N N . ARG A 1 110 ? -10.817 4.261 11.860 1.00 88.88 110 ARG A N 1
ATOM 920 C CA . ARG A 1 110 ? -11.544 5.402 12.429 1.00 88.88 110 ARG A CA 1
ATOM 921 C C . ARG A 1 110 ? -12.530 4.993 13.515 1.00 88.88 110 ARG A C 1
ATOM 923 O O . ARG A 1 110 ? -12.635 5.706 14.510 1.00 88.88 110 ARG A O 1
ATOM 930 N N . ALA A 1 111 ? -13.253 3.893 13.326 1.00 91.75 111 ALA A N 1
ATOM 931 C CA . ALA A 1 111 ? -14.184 3.377 14.325 1.00 91.75 111 ALA A CA 1
ATOM 932 C C . ALA A 1 111 ? -13.459 2.918 15.602 1.00 91.75 111 ALA A C 1
ATOM 934 O O . ALA A 1 111 ? -14.007 3.048 16.694 1.00 91.75 111 ALA A O 1
ATOM 935 N N . GLN A 1 112 ? -12.222 2.440 15.468 1.00 91.75 112 GLN A N 1
ATOM 936 C CA . GLN A 1 112 ? -11.363 2.002 16.571 1.00 91.75 112 GLN A CA 1
ATOM 937 C C . GLN A 1 112 ? -10.590 3.151 17.245 1.00 91.75 112 GLN A C 1
ATOM 939 O O . GLN A 1 112 ? -9.971 2.947 18.284 1.00 91.75 112 GLN A O 1
ATOM 944 N N . GLY A 1 113 ? -10.647 4.371 16.698 1.00 88.69 113 GLY A N 1
ATOM 945 C CA . GLY A 1 113 ? -9.933 5.529 17.243 1.00 88.69 113 GLY A CA 1
ATOM 946 C C . GLY A 1 113 ? -8.460 5.621 16.829 1.00 88.69 113 GLY A C 1
ATOM 947 O O . GLY A 1 113 ? -7.725 6.437 17.391 1.00 88.69 113 GLY A O 1
ATOM 948 N N . GLU A 1 114 ? -8.032 4.859 15.818 1.00 91.19 114 GLU A N 1
ATOM 949 C CA . GLU A 1 114 ? -6.686 4.910 15.233 1.00 91.19 114 GLU A CA 1
ATOM 950 C C . GLU A 1 114 ? -6.508 6.174 14.378 1.00 91.19 114 GLU A C 1
ATOM 952 O O . GLU A 1 114 ? -6.535 6.192 13.142 1.00 91.19 114 GLU A O 1
ATOM 957 N N . THR A 1 115 ? -6.388 7.299 15.072 1.00 89.31 115 THR A N 1
ATOM 958 C CA . THR A 1 115 ? -6.109 8.600 14.467 1.00 89.31 115 THR A CA 1
ATOM 959 C C . THR A 1 115 ? -4.622 8.754 14.165 1.00 89.31 115 THR A C 1
ATOM 961 O O . THR A 1 115 ? -3.776 8.135 14.802 1.00 89.31 115 THR A O 1
ATOM 964 N N . GLU A 1 116 ? -4.286 9.668 13.256 1.00 92.25 116 GLU A N 1
ATOM 965 C CA . GLU A 1 116 ? -2.894 10.037 12.965 1.00 92.25 116 GLU A CA 1
ATOM 966 C C . GLU A 1 116 ? -2.091 10.384 14.232 1.00 92.25 116 GLU A C 1
ATOM 968 O O . GLU A 1 116 ? -0.943 9.977 14.389 1.00 92.25 116 GLU A O 1
ATOM 973 N N . ALA A 1 117 ? -2.703 11.123 15.162 1.00 90.44 117 ALA A N 1
ATOM 974 C CA . ALA A 1 117 ? -2.061 11.500 16.416 1.00 90.44 117 ALA A CA 1
ATOM 975 C C . ALA A 1 117 ? -1.809 10.289 17.325 1.00 90.44 117 ALA A C 1
ATOM 977 O O . ALA A 1 117 ? -0.793 10.251 18.016 1.00 90.44 117 ALA A O 1
ATOM 978 N N . GLN A 1 118 ? -2.718 9.311 17.321 1.00 92.56 118 GLN A N 1
ATOM 979 C CA . GLN A 1 118 ? -2.562 8.074 18.078 1.00 92.56 118 GLN A CA 1
ATOM 980 C C . GLN A 1 118 ? -1.416 7.232 17.514 1.00 92.56 118 GLN A C 1
ATOM 982 O O . GLN A 1 118 ? -0.463 6.953 18.237 1.00 92.56 118 GLN A O 1
ATOM 987 N N . LEU A 1 119 ? -1.452 6.939 16.213 1.00 92.25 119 LEU A N 1
ATOM 988 C CA . LEU A 1 119 ? -0.432 6.131 15.539 1.00 92.25 119 LEU A CA 1
ATOM 989 C C . LEU A 1 119 ? 0.962 6.767 15.641 1.00 92.25 119 LEU A C 1
ATOM 991 O O . LEU A 1 119 ? 1.951 6.087 15.899 1.00 92.25 119 LEU A O 1
ATOM 995 N N . ARG A 1 120 ? 1.049 8.101 15.545 1.00 91.50 120 ARG A N 1
ATOM 996 C CA . ARG A 1 120 ? 2.309 8.822 15.760 1.00 91.50 120 ARG A CA 1
ATOM 997 C C . ARG A 1 120 ? 2.868 8.631 17.173 1.00 91.50 120 ARG A C 1
ATOM 999 O O . ARG A 1 120 ? 4.084 8.561 17.334 1.00 91.50 120 ARG A O 1
ATOM 1006 N N . ARG A 1 121 ? 2.017 8.604 18.207 1.00 91.69 121 ARG A N 1
ATOM 1007 C CA . ARG A 1 121 ? 2.467 8.372 19.593 1.00 91.69 121 ARG A CA 1
ATOM 1008 C C . ARG A 1 121 ? 2.983 6.953 19.779 1.00 91.69 121 ARG A C 1
ATOM 1010 O O . ARG A 1 121 ? 4.024 6.789 20.406 1.00 91.69 121 ARG A O 1
ATOM 1017 N N . GLU A 1 122 ? 2.295 5.970 19.208 1.00 90.94 122 GLU A N 1
ATOM 1018 C CA . GLU A 1 122 ? 2.727 4.568 19.222 1.00 90.94 122 GLU A CA 1
ATOM 1019 C C . GLU A 1 122 ? 4.090 4.402 18.546 1.00 90.94 122 GLU A C 1
ATOM 1021 O O . GLU A 1 122 ? 4.993 3.811 19.131 1.00 90.94 122 GLU A O 1
ATOM 1026 N N . TRP A 1 123 ? 4.289 5.022 17.378 1.00 88.62 123 TRP A N 1
ATOM 1027 C CA . TRP A 1 123 ? 5.578 5.014 16.679 1.00 88.62 123 TRP A CA 1
ATOM 1028 C C . TRP A 1 123 ? 6.719 5.631 17.506 1.00 88.62 123 TRP A C 1
ATOM 1030 O O . TRP A 1 123 ? 7.849 5.151 17.476 1.00 88.62 123 TRP A O 1
ATOM 1040 N N . LEU A 1 124 ? 6.425 6.673 18.291 1.00 90.88 124 LEU A N 1
ATOM 1041 C CA . LEU A 1 124 ? 7.384 7.291 19.214 1.00 90.88 124 LEU A CA 1
ATOM 1042 C C . LEU A 1 124 ? 7.609 6.482 20.508 1.00 90.88 124 LEU A C 1
ATOM 1044 O O . LEU A 1 124 ? 8.407 6.908 21.342 1.00 90.88 124 LEU A O 1
ATOM 1048 N N . GLY A 1 125 ? 6.909 5.360 20.708 1.00 88.56 125 GLY A N 1
ATOM 1049 C CA . GLY A 1 125 ? 6.970 4.571 21.943 1.00 88.56 125 GLY A CA 1
ATOM 1050 C C . GLY A 1 125 ? 6.330 5.266 23.149 1.00 88.56 125 GLY A C 1
ATOM 1051 O O . GLY A 1 125 ? 6.706 5.001 24.287 1.00 88.56 125 GLY A O 1
ATOM 1052 N N . LEU A 1 126 ? 5.397 6.189 22.907 1.00 85.38 126 LEU A N 1
ATOM 1053 C CA . LEU A 1 126 ? 4.692 6.972 23.931 1.00 85.38 126 LEU A CA 1
ATOM 1054 C C . LEU A 1 126 ? 3.281 6.426 24.223 1.00 85.38 126 LEU A C 1
ATOM 1056 O O . LEU A 1 126 ? 2.460 7.147 24.798 1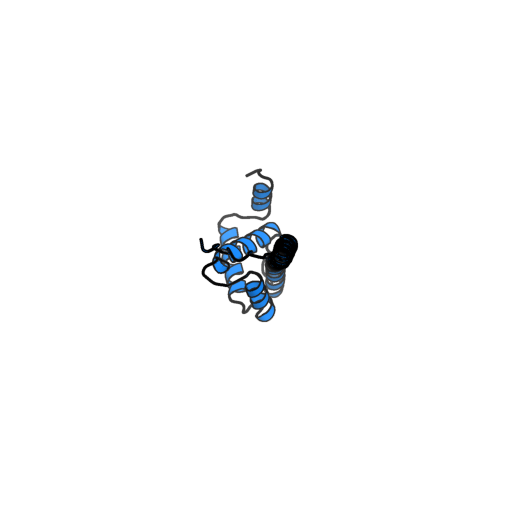.00 85.38 126 LEU A O 1
ATOM 1060 N N . GLY A 1 127 ? 2.995 5.215 23.736 1.00 63.97 127 GLY A N 1
ATOM 1061 C CA . GLY A 1 127 ? 1.704 4.526 23.810 1.00 63.97 127 GLY A CA 1
ATOM 1062 C C . GLY A 1 127 ? 1.563 3.641 25.035 1.00 63.97 127 GLY A C 1
ATOM 1063 O O . GLY A 1 127 ? 2.572 3.014 25.426 1.00 63.97 127 GLY A O 1
#

Radius of gyration: 22.73 Å; chains: 1; bounding box: 60×65×37 Å

Secondary structure (DSSP, 8-state):
------------HHHHHHHHHHHHHHHHHHHHHHHHHHHHHHHHHHHHHHHTTPPPP-HHHHHHHHHHHHHHH-STTS---HHHHHHHHHHHGGG-HHHHHHHHHHHHHHHHT--HHHHHHHHTT--